Protein AF-A0A7C1JXU8-F1 (afdb_monomer_lite)

Foldseek 3Di:
DDDDPDDDDDDDPDDPLAPAQPVRVVVVDDDDPDDPVVVNVVVSVVRSVVNVVVVCVVPVD

Structure (mmCIF, N/CA/C/O backbone):
data_AF-A0A7C1JXU8-F1
#
_entry.id   AF-A0A7C1JXU8-F1
#
loop_
_atom_site.group_PDB
_atom_site.id
_atom_site.type_symbol
_atom_site.label_atom_id
_atom_site.label_alt_id
_atom_site.label_comp_id
_atom_site.label_asym_id
_atom_site.label_entity_id
_atom_site.label_seq_id
_atom_site.pdbx_PDB_ins_code
_atom_site.Cartn_x
_atom_site.Cartn_y
_atom_site.Cartn_z
_atom_site.occupancy
_atom_site.B_iso_or_equiv
_atom_site.auth_seq_id
_atom_site.auth_comp_id
_atom_site.auth_asym_id
_atom_site.auth_atom_id
_atom_site.pdbx_PDB_model_num
ATOM 1 N N . MET A 1 1 ? 35.741 -32.205 -16.808 1.00 53.81 1 MET A N 1
ATOM 2 C CA . MET A 1 1 ? 34.597 -32.231 -15.881 1.00 53.81 1 MET A CA 1
ATOM 3 C C . MET A 1 1 ? 34.891 -31.238 -14.780 1.00 53.81 1 MET A C 1
ATOM 5 O O . MET A 1 1 ? 35.777 -31.529 -13.999 1.00 53.81 1 MET A O 1
ATOM 9 N N . ASP A 1 2 ? 34.173 -30.122 -14.721 1.00 49.28 2 ASP A N 1
ATOM 10 C CA . ASP A 1 2 ? 34.021 -29.357 -13.482 1.00 49.28 2 ASP A CA 1
ATOM 11 C C . ASP A 1 2 ? 32.543 -29.001 -13.376 1.00 49.28 2 ASP A C 1
ATOM 13 O O . ASP A 1 2 ? 32.007 -28.233 -14.173 1.00 49.28 2 ASP A O 1
ATOM 17 N N . GLN A 1 3 ? 31.853 -29.693 -12.470 1.00 54.41 3 GLN A N 1
ATOM 18 C CA . GLN A 1 3 ? 30.447 -29.456 -12.181 1.00 54.41 3 GLN A CA 1
ATOM 19 C C . GLN A 1 3 ? 30.364 -28.204 -11.310 1.00 54.41 3 GLN A C 1
ATOM 21 O O . G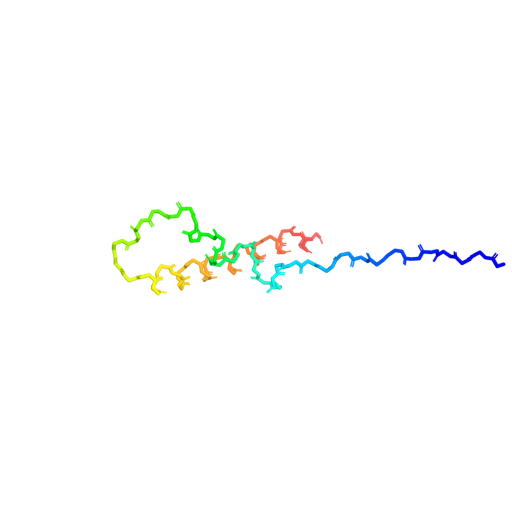LN A 1 3 ? 30.715 -28.237 -10.131 1.00 54.41 3 GLN A O 1
ATOM 26 N N . THR A 1 4 ? 29.915 -27.091 -11.882 1.00 56.81 4 THR A N 1
ATOM 27 C CA . THR A 1 4 ? 29.585 -25.887 -11.122 1.00 56.81 4 THR A CA 1
ATOM 28 C C . THR A 1 4 ? 28.397 -26.208 -10.215 1.00 56.81 4 THR A C 1
ATOM 30 O O . THR A 1 4 ? 27.258 -26.318 -10.667 1.00 56.81 4 THR A O 1
ATOM 33 N N . SER A 1 5 ? 28.682 -26.407 -8.927 1.00 60.88 5 SER A N 1
ATOM 34 C CA . SER A 1 5 ? 27.703 -26.539 -7.847 1.00 60.88 5 SER A CA 1
ATOM 35 C C . SER A 1 5 ? 26.783 -25.313 -7.840 1.00 60.88 5 SER A C 1
ATOM 37 O O . SER A 1 5 ? 27.118 -24.277 -7.267 1.00 60.88 5 SER A O 1
ATOM 39 N N . THR A 1 6 ? 25.630 -25.412 -8.501 1.00 62.09 6 THR A N 1
ATOM 40 C CA . THR A 1 6 ? 24.612 -24.358 -8.500 1.00 62.09 6 THR A CA 1
ATOM 41 C C . THR A 1 6 ? 23.883 -24.415 -7.162 1.00 62.09 6 THR A C 1
ATOM 43 O O . THR A 1 6 ? 23.056 -25.296 -6.936 1.00 62.09 6 THR A O 1
ATOM 46 N N . SER A 1 7 ? 24.229 -23.507 -6.249 1.00 74.56 7 SER A N 1
ATOM 47 C CA . SER A 1 7 ? 23.448 -23.286 -5.028 1.00 74.56 7 SER A CA 1
ATOM 48 C C . SER A 1 7 ? 22.049 -22.780 -5.418 1.00 74.56 7 SER A C 1
ATOM 50 O O . SER A 1 7 ? 21.963 -21.932 -6.312 1.00 74.56 7 SER A O 1
ATOM 52 N N . PRO A 1 8 ? 20.953 -23.273 -4.812 1.00 79.38 8 PRO A N 1
ATOM 53 C CA . PRO A 1 8 ? 19.610 -22.837 -5.176 1.00 79.38 8 PRO A CA 1
ATOM 54 C C . PRO A 1 8 ? 19.436 -21.342 -4.880 1.00 79.38 8 PRO A C 1
ATOM 56 O O . PRO A 1 8 ? 19.703 -20.881 -3.770 1.00 79.38 8 PRO A O 1
ATOM 59 N N . ILE A 1 9 ? 18.987 -20.584 -5.884 1.00 79.81 9 ILE A N 1
ATOM 60 C CA . ILE A 1 9 ? 18.659 -19.165 -5.721 1.00 79.81 9 ILE A CA 1
ATOM 61 C C . ILE A 1 9 ? 17.439 -19.075 -4.791 1.00 79.81 9 ILE A C 1
ATOM 63 O O . ILE A 1 9 ? 16.426 -19.728 -5.066 1.00 79.81 9 ILE A O 1
ATOM 67 N N . PRO A 1 10 ? 17.503 -18.290 -3.700 1.00 81.50 10 PRO A N 1
ATOM 68 C CA . PRO A 1 10 ? 16.363 -18.094 -2.818 1.00 81.50 10 PRO A CA 1
ATOM 69 C C . PRO A 1 10 ? 15.168 -17.556 -3.601 1.00 81.50 10 PRO A C 1
ATOM 71 O O . PRO A 1 10 ? 15.281 -16.567 -4.325 1.00 81.50 10 PRO A O 1
ATOM 74 N N . THR A 1 11 ? 14.015 -18.203 -3.453 1.00 79.75 11 THR A N 1
ATOM 75 C CA . THR A 1 11 ? 12.775 -17.688 -4.034 1.00 79.75 11 THR A CA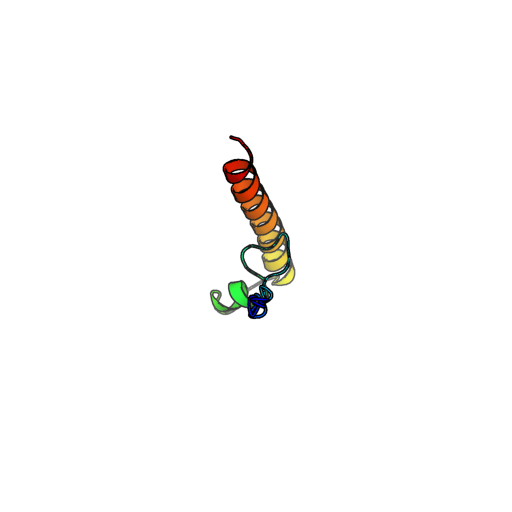 1
ATOM 76 C C . THR A 1 11 ? 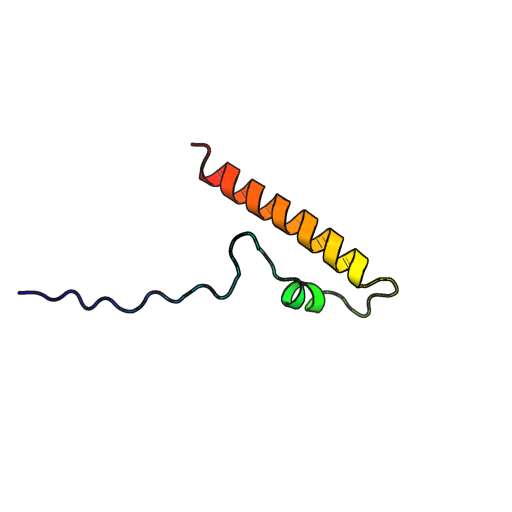12.340 -16.453 -3.243 1.00 79.75 11 THR A C 1
ATOM 78 O O . THR A 1 11 ? 12.225 -16.542 -2.017 1.00 79.75 11 THR A O 1
ATOM 81 N N . PRO A 1 12 ? 12.114 -15.300 -3.896 1.00 81.94 12 PRO A N 1
ATOM 82 C CA . PRO A 1 12 ? 11.626 -14.117 -3.205 1.00 81.94 12 PRO A CA 1
ATOM 83 C C . PRO A 1 12 ? 10.241 -14.387 -2.603 1.00 81.94 12 PRO A C 1
ATOM 85 O O . PRO A 1 12 ? 9.365 -14.955 -3.249 1.00 81.94 12 PRO A O 1
ATOM 88 N N . SER A 1 13 ? 10.052 -13.972 -1.349 1.00 87.06 13 SER A N 1
ATOM 89 C CA . SER A 1 13 ? 8.797 -14.168 -0.606 1.00 87.06 13 SER A CA 1
ATOM 90 C C . SER A 1 13 ? 7.702 -13.163 -0.991 1.00 87.06 13 SER A C 1
ATOM 92 O O . SER A 1 13 ? 6.565 -13.300 -0.539 1.00 87.06 13 SER A O 1
ATOM 94 N N . ILE A 1 14 ? 8.042 -12.133 -1.769 1.00 90.56 14 ILE A N 1
ATOM 95 C CA . ILE A 1 14 ? 7.121 -11.072 -2.176 1.00 90.56 14 ILE A CA 1
ATOM 96 C C . ILE A 1 14 ? 6.515 -11.461 -3.530 1.00 90.56 14 ILE A C 1
ATOM 98 O O . ILE A 1 14 ? 7.272 -11.792 -4.448 1.00 90.56 14 ILE A O 1
ATOM 102 N N . PRO A 1 15 ? 5.179 -11.439 -3.676 1.00 89.38 15 PRO A N 1
ATOM 103 C CA . PRO A 1 15 ? 4.535 -11.733 -4.947 1.00 89.38 15 PRO A CA 1
ATOM 104 C C . PRO A 1 15 ? 4.975 -10.769 -6.063 1.00 89.38 15 PRO A C 1
ATOM 106 O O . PRO A 1 15 ? 5.224 -9.592 -5.795 1.00 89.38 15 PRO A O 1
ATOM 109 N N . PRO A 1 16 ? 5.016 -11.219 -7.329 1.00 90.06 16 PRO A N 1
ATOM 110 C CA . PRO A 1 16 ? 5.203 -10.318 -8.462 1.00 90.06 16 PRO A CA 1
ATOM 111 C C . PRO A 1 16 ? 4.133 -9.218 -8.488 1.00 90.06 16 PRO A C 1
ATOM 113 O O . PRO A 1 16 ? 2.966 -9.484 -8.202 1.00 90.06 16 PRO A O 1
ATOM 116 N N . GLY A 1 17 ? 4.520 -7.996 -8.859 1.00 91.81 17 GLY A N 1
ATOM 117 C CA . GLY A 1 17 ? 3.601 -6.853 -8.923 1.00 91.81 17 GLY A CA 1
ATOM 118 C C . GLY A 1 17 ? 3.308 -6.175 -7.583 1.00 91.81 17 GLY A C 1
ATOM 119 O O . GLY A 1 17 ? 2.540 -5.219 -7.560 1.00 91.81 17 GLY A O 1
ATOM 120 N N . VAL A 1 18 ? 3.908 -6.654 -6.491 1.00 95.88 18 VAL A N 1
ATOM 121 C CA . VAL A 1 18 ? 3.765 -6.092 -5.145 1.00 95.88 18 VAL A CA 1
ATOM 122 C C . VAL A 1 18 ? 5.125 -5.590 -4.681 1.00 95.88 18 VAL A C 1
ATOM 124 O O . VAL A 1 18 ? 6.116 -6.318 -4.752 1.00 95.88 18 VAL A O 1
ATOM 127 N N . CYS A 1 19 ? 5.188 -4.357 -4.187 1.00 96.44 19 CYS A N 1
ATOM 128 C CA . CYS A 1 19 ? 6.374 -3.851 -3.504 1.00 96.44 19 CYS A CA 1
ATOM 129 C C . CYS A 1 19 ? 6.298 -4.174 -2.011 1.00 96.44 19 CYS A C 1
ATOM 131 O O . CYS A 1 19 ? 7.243 -4.739 -1.457 1.00 96.44 19 CYS A O 1
ATOM 133 N N . ILE A 1 20 ? 5.175 -3.857 -1.360 1.00 96.88 20 ILE A N 1
ATOM 134 C CA . ILE A 1 20 ? 4.967 -4.105 0.071 1.00 96.88 20 ILE A CA 1
ATOM 135 C C . ILE A 1 20 ? 3.574 -4.723 0.294 1.00 96.88 20 ILE A C 1
ATOM 137 O O . ILE A 1 20 ? 2.557 -4.029 0.177 1.00 96.88 20 ILE A O 1
ATOM 141 N N . PRO A 1 21 ? 3.500 -6.012 0.684 1.00 96.56 21 PRO A N 1
ATOM 142 C CA . PRO A 1 21 ? 2.232 -6.677 0.970 1.00 96.56 21 PRO A CA 1
ATOM 143 C C . PRO A 1 21 ? 1.428 -5.959 2.057 1.00 96.56 21 PRO A C 1
ATOM 145 O O . PRO A 1 21 ? 1.999 -5.444 3.023 1.00 96.56 21 PRO A O 1
ATOM 148 N N . TRP A 1 22 ? 0.095 -5.985 1.947 1.00 96.44 22 TRP A N 1
ATOM 149 C CA . TRP A 1 22 ? -0.788 -5.365 2.941 1.00 96.44 22 TRP A CA 1
ATOM 150 C C . TRP A 1 22 ? -0.494 -5.843 4.367 1.00 96.44 22 TRP A C 1
ATOM 152 O O . TRP A 1 22 ? -0.442 -5.022 5.276 1.00 96.44 22 TRP A O 1
ATOM 162 N N . ASP A 1 23 ? -0.232 -7.137 4.562 1.00 95.38 23 ASP A N 1
ATOM 163 C CA . ASP A 1 23 ? 0.054 -7.702 5.886 1.00 95.38 23 ASP A CA 1
ATOM 164 C C . ASP A 1 23 ? 1.318 -7.111 6.525 1.00 95.38 23 ASP A C 1
ATOM 166 O O . ASP A 1 23 ? 1.386 -6.978 7.747 1.00 95.38 23 ASP A O 1
ATOM 170 N N . GLU A 1 24 ? 2.303 -6.705 5.718 1.00 96.50 24 GLU A N 1
ATOM 171 C CA . GLU A 1 24 ? 3.482 -5.984 6.201 1.00 96.50 24 GLU A CA 1
ATOM 172 C C . GLU A 1 24 ? 3.154 -4.514 6.456 1.00 96.50 24 GLU A C 1
ATOM 174 O O . GLU A 1 24 ? 3.414 -4.006 7.548 1.00 96.50 24 GLU A O 1
ATOM 179 N N . LYS A 1 25 ? 2.496 -3.843 5.502 1.00 96.88 25 LYS A N 1
ATOM 180 C CA . LYS A 1 25 ? 2.136 -2.428 5.649 1.00 96.88 25 LYS A CA 1
ATOM 181 C C . LYS A 1 25 ? 1.225 -2.180 6.851 1.00 96.88 25 LYS A C 1
ATOM 183 O O . LYS A 1 25 ? 1.361 -1.179 7.556 1.00 96.88 25 LYS A O 1
ATOM 188 N N . ARG A 1 26 ? 0.302 -3.103 7.118 1.00 96.50 26 ARG A N 1
ATOM 189 C CA . ARG A 1 26 ? -0.680 -3.010 8.197 1.00 96.50 26 ARG A CA 1
ATOM 190 C C . ARG A 1 26 ? -0.033 -2.893 9.577 1.00 96.50 26 ARG A C 1
ATOM 192 O O . ARG A 1 26 ? -0.633 -2.285 10.466 1.00 96.50 26 ARG A O 1
ATOM 199 N N . LYS A 1 27 ? 1.180 -3.428 9.746 1.00 96.50 27 LYS A N 1
ATOM 200 C CA . LYS A 1 27 ? 1.954 -3.3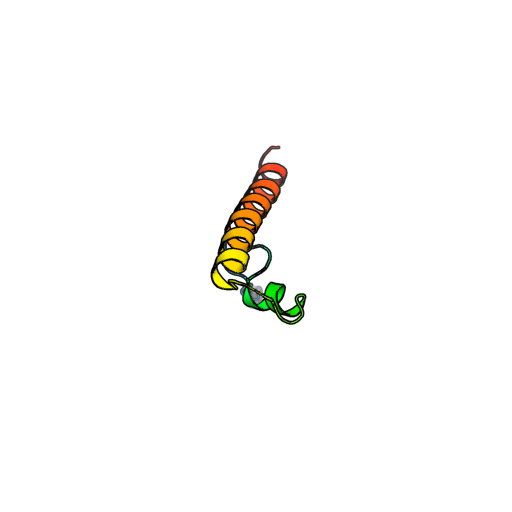62 10.996 1.00 96.50 27 LYS A CA 1
ATOM 201 C C . LYS A 1 27 ? 2.413 -1.942 11.333 1.00 96.50 27 LYS A C 1
ATOM 203 O O . LYS A 1 27 ? 2.642 -1.654 12.503 1.00 96.50 27 LYS A O 1
ATOM 208 N N . GLU A 1 28 ? 2.526 -1.056 10.342 1.00 96.88 28 GLU A N 1
ATOM 209 C CA . GLU A 1 28 ? 2.894 0.351 10.558 1.00 96.88 28 GLU A CA 1
ATOM 210 C C . GLU A 1 28 ? 1.733 1.184 11.111 1.00 96.88 28 GLU A C 1
ATOM 212 O O . GLU A 1 28 ? 1.943 2.213 11.756 1.00 96.88 28 GLU A O 1
ATOM 217 N N . PHE A 1 29 ? 0.494 0.753 10.869 1.00 94.75 29 PHE A N 1
ATOM 218 C CA . PHE A 1 29 ? -0.678 1.431 11.395 1.00 94.75 29 PHE A CA 1
ATOM 219 C C . PHE A 1 29 ? -0.980 0.951 12.814 1.00 94.75 29 PHE A C 1
ATOM 221 O O . PHE A 1 29 ? -0.991 -0.246 13.110 1.00 94.75 29 PHE A O 1
ATOM 228 N N . ALA A 1 30 ? -1.332 1.900 13.681 1.00 91.88 30 ALA A N 1
ATOM 229 C CA . ALA A 1 30 ? -2.024 1.597 14.926 1.00 91.88 30 ALA A CA 1
ATOM 230 C C . ALA A 1 30 ? -3.437 1.036 14.625 1.00 91.88 30 ALA A C 1
ATOM 232 O O . ALA A 1 30 ? -3.699 0.411 13.595 1.00 91.88 30 ALA A O 1
ATOM 233 N N . VAL A 1 31 ? -4.399 1.248 15.519 1.00 94.69 31 VAL A N 1
ATOM 234 C CA . VAL A 1 31 ? -5.791 0.876 15.235 1.00 94.69 31 VAL A CA 1
ATOM 235 C C . VAL A 1 31 ? -6.348 1.777 14.130 1.00 94.69 31 VAL A C 1
ATOM 237 O O . VAL A 1 31 ? -6.471 2.989 14.318 1.00 94.69 31 VAL A O 1
ATOM 240 N N . ILE A 1 32 ? -6.723 1.181 12.996 1.00 95.12 32 ILE A N 1
ATOM 241 C CA . ILE A 1 32 ? -7.450 1.872 11.929 1.00 95.12 32 ILE A CA 1
ATOM 242 C C . ILE A 1 32 ? -8.870 2.148 12.435 1.00 95.12 32 ILE A C 1
ATOM 244 O O . ILE A 1 32 ? -9.647 1.231 12.693 1.00 95.12 32 ILE A O 1
ATOM 248 N N . ARG A 1 33 ? -9.208 3.428 12.620 1.00 92.69 33 ARG A N 1
ATOM 249 C CA . ARG A 1 33 ? -10.559 3.865 12.995 1.00 92.69 33 ARG A CA 1
ATOM 250 C C . ARG A 1 33 ? -11.359 4.115 11.717 1.00 92.69 33 ARG A C 1
ATOM 252 O O . ARG A 1 33 ? -11.343 5.224 11.197 1.00 92.69 33 ARG A O 1
ATOM 259 N N . GLY A 1 34 ? -12.005 3.079 11.191 1.00 93.31 34 GLY A N 1
ATOM 260 C CA . GLY A 1 34 ? -12.781 3.160 9.953 1.00 93.31 34 GLY A CA 1
ATOM 261 C C . GLY A 1 34 ? -12.781 1.847 9.180 1.00 93.31 34 GLY A C 1
ATOM 262 O O . GLY A 1 34 ? -12.518 0.789 9.746 1.00 93.31 34 GLY A O 1
ATOM 263 N N . ASP A 1 35 ? -13.077 1.930 7.885 1.00 96.94 35 ASP A N 1
ATOM 264 C CA . ASP A 1 35 ? -13.108 0.767 7.001 1.00 96.94 35 ASP A CA 1
ATOM 265 C C . ASP A 1 35 ? -11.690 0.359 6.570 1.00 96.94 35 ASP A C 1
ATOM 267 O O . ASP A 1 35 ? -11.089 0.952 5.673 1.00 96.94 35 ASP A O 1
ATOM 271 N N . GLU A 1 36 ? -11.155 -0.675 7.217 1.00 97.31 36 GLU A N 1
ATOM 272 C CA . GLU A 1 36 ? -9.846 -1.250 6.898 1.00 97.31 36 GLU A CA 1
ATOM 273 C C . GLU A 1 36 ? -9.780 -1.827 5.477 1.00 97.31 36 GLU A C 1
ATOM 275 O O . GLU A 1 36 ? -8.726 -1.766 4.843 1.00 97.31 36 GLU A O 1
ATOM 280 N N . SER A 1 37 ? -10.898 -2.328 4.942 1.00 97.75 37 SER A N 1
ATOM 281 C CA . SER A 1 37 ? -10.932 -2.881 3.586 1.00 97.75 37 SER A CA 1
ATOM 282 C C . SER A 1 37 ? -10.717 -1.796 2.531 1.00 97.75 37 SER A C 1
ATOM 284 O O . SER A 1 37 ? -10.012 -2.018 1.545 1.00 97.75 37 SER A O 1
ATOM 286 N N . LEU A 1 38 ? -11.241 -0.590 2.776 1.00 97.81 38 LEU A N 1
ATOM 287 C CA . LEU A 1 38 ? -11.006 0.562 1.915 1.00 97.81 38 LEU A CA 1
ATOM 288 C C . LEU A 1 38 ? -9.539 0.997 1.960 1.00 97.81 38 LEU A C 1
ATOM 290 O O . LEU A 1 38 ? -8.946 1.221 0.908 1.00 97.81 38 LEU A O 1
ATOM 294 N N . VAL A 1 39 ? -8.942 1.088 3.154 1.00 97.94 39 VAL A N 1
ATOM 295 C CA . VAL A 1 39 ? -7.524 1.468 3.296 1.00 97.94 39 VAL A CA 1
ATOM 296 C C . VAL A 1 39 ? -6.629 0.461 2.582 1.00 97.94 39 VAL A C 1
ATOM 298 O O . VAL A 1 39 ? -5.754 0.864 1.817 1.00 97.94 39 VAL A O 1
ATOM 301 N N . ARG A 1 40 ? -6.891 -0.835 2.778 1.00 98.12 40 ARG A N 1
ATOM 302 C CA . ARG A 1 40 ? -6.191 -1.915 2.084 1.00 98.12 40 ARG A CA 1
ATOM 303 C C . ARG A 1 40 ? -6.271 -1.760 0.572 1.00 98.12 40 ARG A C 1
ATOM 305 O O . ARG A 1 40 ? -5.239 -1.778 -0.088 1.00 98.12 40 ARG A O 1
ATOM 312 N N . ARG A 1 41 ? -7.478 -1.577 0.034 1.00 98.44 41 ARG A N 1
ATOM 313 C CA . ARG A 1 41 ? -7.688 -1.455 -1.411 1.00 98.44 41 ARG A CA 1
ATOM 314 C C . ARG A 1 41 ? -6.910 -0.279 -1.995 1.00 98.44 41 ARG A C 1
ATOM 316 O O . ARG A 1 41 ? -6.207 -0.446 -2.981 1.00 98.44 41 ARG A O 1
ATOM 323 N N . ILE A 1 42 ? -6.997 0.893 -1.366 1.00 98.25 42 ILE A N 1
ATOM 324 C CA . ILE A 1 42 ? -6.277 2.085 -1.835 1.00 98.25 42 ILE A CA 1
ATOM 325 C C . ILE A 1 42 ? -4.759 1.900 -1.720 1.00 98.25 42 ILE A C 1
ATOM 327 O O . ILE A 1 42 ? -4.025 2.363 -2.594 1.00 98.25 42 ILE A O 1
ATOM 331 N N . TRP A 1 43 ? -4.281 1.217 -0.676 1.00 98.06 43 TRP A N 1
ATOM 332 C CA . TRP A 1 43 ? -2.872 0.850 -0.556 1.00 98.06 43 TRP A CA 1
ATOM 333 C C . TRP A 1 43 ? -2.420 -0.052 -1.704 1.00 98.06 43 TRP A C 1
ATOM 335 O O . TRP A 1 43 ? -1.467 0.294 -2.390 1.00 98.06 43 TRP A O 1
ATOM 345 N N . GLU A 1 44 ? -3.115 -1.166 -1.939 1.00 98.12 44 GLU A N 1
ATOM 346 C CA . GLU A 1 44 ? -2.777 -2.133 -2.991 1.00 98.12 44 GLU A CA 1
ATOM 347 C C . GLU A 1 44 ? -2.840 -1.490 -4.393 1.00 98.12 44 GLU A C 1
ATOM 349 O O . GLU A 1 44 ? -1.957 -1.725 -5.216 1.00 98.12 44 GLU A O 1
ATOM 354 N N . GLU A 1 45 ? -3.819 -0.612 -4.651 1.00 98.25 45 GLU A N 1
ATOM 355 C CA . GLU A 1 45 ? -3.907 0.171 -5.895 1.00 98.25 45 GLU A CA 1
ATOM 356 C C . GLU A 1 45 ? -2.697 1.115 -6.074 1.00 98.25 45 GLU A C 1
ATOM 358 O O . GLU A 1 45 ? -2.153 1.219 -7.175 1.00 98.25 45 GLU A O 1
ATOM 363 N N . ASN A 1 46 ? -2.235 1.783 -5.008 1.00 98.31 46 ASN A N 1
ATOM 364 C CA . ASN A 1 46 ? -1.050 2.653 -5.062 1.00 98.31 46 ASN A CA 1
ATOM 365 C C . ASN A 1 46 ? 0.259 1.860 -5.187 1.00 98.31 46 ASN A C 1
ATOM 367 O O . ASN A 1 46 ? 1.141 2.257 -5.945 1.00 98.31 46 ASN A O 1
ATOM 371 N N . ASP A 1 47 ? 0.391 0.753 -4.459 1.00 98.25 47 ASP A N 1
ATOM 372 C CA . ASP A 1 47 ? 1.567 -0.120 -4.488 1.00 98.25 47 ASP A CA 1
ATOM 373 C C . ASP A 1 47 ? 1.781 -0.706 -5.892 1.00 98.25 47 ASP A C 1
ATOM 375 O O . ASP A 1 47 ? 2.897 -0.680 -6.409 1.00 98.25 47 ASP A O 1
ATOM 379 N N . ALA A 1 48 ? 0.699 -1.096 -6.575 1.00 96.69 48 ALA A N 1
ATOM 380 C CA . ALA A 1 48 ? 0.754 -1.536 -7.968 1.00 96.69 48 ALA A CA 1
ATOM 381 C C . ALA A 1 48 ? 1.281 -0.438 -8.914 1.00 96.69 48 ALA A C 1
ATOM 383 O O . ALA A 1 48 ? 2.080 -0.715 -9.813 1.00 96.69 48 ALA A O 1
ATOM 384 N N . LEU A 1 49 ? 0.877 0.823 -8.711 1.00 97.38 49 LEU A N 1
ATOM 385 C CA . LEU A 1 49 ? 1.405 1.954 -9.485 1.00 97.38 49 LEU A CA 1
ATOM 386 C C . LEU A 1 49 ? 2.884 2.219 -9.174 1.00 97.38 49 LEU A C 1
ATOM 388 O O . LEU A 1 49 ? 3.655 2.510 -10.089 1.00 97.38 49 LEU A O 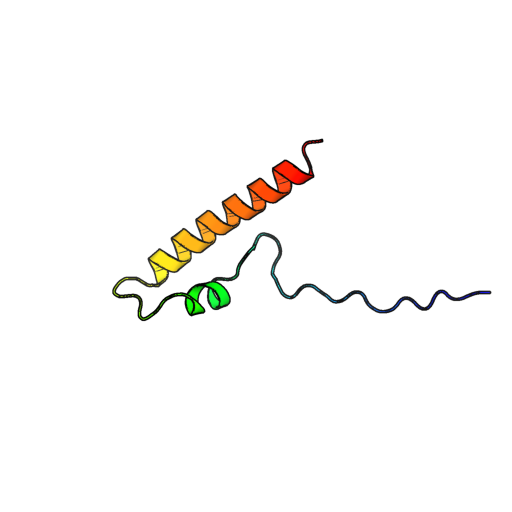1
ATOM 392 N N . ALA A 1 50 ? 3.296 2.087 -7.912 1.00 97.25 50 ALA A N 1
ATOM 393 C CA . ALA A 1 50 ? 4.694 2.215 -7.511 1.00 97.25 50 ALA A CA 1
ATOM 394 C C . ALA A 1 50 ? 5.568 1.121 -8.145 1.00 97.25 50 ALA A C 1
ATOM 396 O O . ALA A 1 50 ? 6.628 1.428 -8.693 1.00 97.25 50 ALA A O 1
ATOM 397 N N . TYR A 1 51 ? 5.095 -0.130 -8.149 1.00 95.81 51 TYR A N 1
ATOM 398 C CA . TYR A 1 51 ? 5.750 -1.240 -8.837 1.00 95.81 51 TYR A CA 1
ATOM 399 C C . TYR A 1 51 ? 5.943 -0.935 -10.326 1.00 95.81 51 TYR A C 1
ATOM 401 O O . TYR A 1 51 ? 7.053 -1.053 -10.850 1.00 95.81 51 TYR A O 1
ATOM 409 N N . MET A 1 52 ? 4.880 -0.478 -10.998 1.00 95.31 52 MET A N 1
ATOM 410 C CA . MET A 1 52 ? 4.942 -0.108 -12.414 1.00 95.31 52 MET A CA 1
ATOM 411 C C . MET A 1 52 ? 5.926 1.034 -12.664 1.00 95.31 52 MET A C 1
ATOM 413 O O . MET A 1 52 ? 6.695 0.964 -13.617 1.00 95.31 52 MET A O 1
ATOM 417 N N . TYR A 1 53 ? 5.952 2.056 -11.806 1.00 95.38 53 TYR A N 1
ATOM 418 C CA . TYR A 1 53 ? 6.912 3.155 -11.914 1.00 95.38 53 TYR A CA 1
ATOM 419 C C . TYR A 1 53 ? 8.361 2.664 -11.816 1.00 95.38 53 TYR A C 1
ATOM 421 O O . TYR A 1 53 ? 9.176 3.010 -12.670 1.00 95.38 53 TYR A O 1
ATOM 429 N N . ILE A 1 54 ? 8.675 1.827 -10.820 1.00 94.50 54 ILE A N 1
ATOM 430 C CA . ILE A 1 54 ? 10.016 1.246 -10.658 1.00 94.50 54 ILE A CA 1
ATOM 431 C C . ILE A 1 54 ? 10.405 0.479 -11.920 1.00 94.50 54 ILE A C 1
ATOM 433 O O . ILE A 1 54 ? 11.488 0.695 -12.457 1.00 94.50 54 ILE A O 1
ATOM 437 N N . TRP A 1 55 ? 9.514 -0.378 -12.420 1.00 91.75 55 TRP A N 1
ATOM 438 C CA . TRP A 1 55 ? 9.792 -1.167 -13.613 1.00 91.75 55 TRP A CA 1
ATOM 439 C C . TRP A 1 55 ? 9.990 -0.285 -14.853 1.00 91.75 55 TRP A C 1
ATOM 441 O O . TRP A 1 55 ? 10.961 -0.461 -15.578 1.00 91.75 55 TRP A O 1
ATOM 451 N N . GLN A 1 56 ? 9.151 0.734 -15.059 1.00 93.38 56 GLN A N 1
ATOM 452 C CA . GLN A 1 56 ? 9.307 1.667 -16.178 1.00 93.38 56 GLN A CA 1
ATOM 453 C C . GLN A 1 56 ? 10.628 2.443 -16.121 1.00 93.38 56 GLN A C 1
ATOM 455 O O . GLN A 1 56 ? 11.258 2.614 -17.160 1.00 93.38 56 GLN A O 1
ATOM 460 N N . VAL A 1 57 ? 11.085 2.867 -14.937 1.00 94.25 57 VAL A N 1
ATOM 461 C CA . VAL A 1 57 ? 12.393 3.531 -14.772 1.00 94.25 57 VAL A CA 1
ATOM 462 C C . VAL A 1 57 ? 13.561 2.579 -15.056 1.00 94.25 57 VAL A C 1
ATOM 464 O O . VAL A 1 57 ? 14.603 3.022 -15.531 1.00 94.25 57 VAL A O 1
ATOM 467 N N . LEU A 1 58 ? 13.398 1.286 -14.769 1.00 91.44 58 LEU A N 1
ATOM 468 C CA . LEU A 1 58 ? 14.428 0.263 -14.965 1.00 91.44 58 LEU A CA 1
ATOM 469 C C . LEU A 1 58 ? 14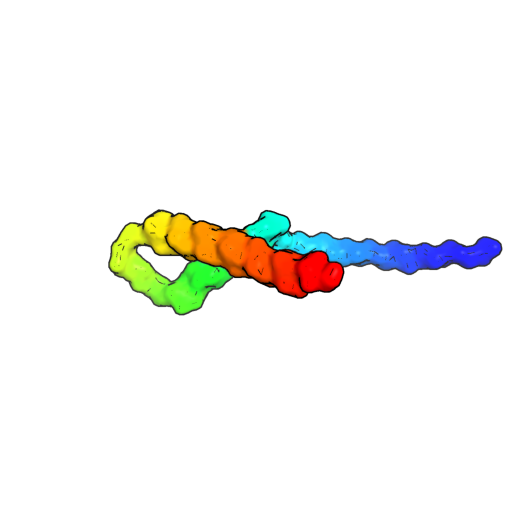.433 -0.378 -16.357 1.00 91.44 58 LEU A C 1
ATOM 471 O O . LEU A 1 58 ? 15.385 -1.076 -16.664 1.00 91.44 58 LEU A O 1
ATOM 475 N N . GLU A 1 59 ? 13.392 -0.220 -17.169 1.00 85.12 59 GLU A N 1
ATOM 476 C CA . GLU A 1 59 ? 13.328 -0.790 -18.529 1.00 85.12 59 GLU A CA 1
ATOM 477 C C . GLU A 1 59 ? 13.392 0.285 -19.616 1.00 85.12 59 GLU A C 1
ATOM 479 O O . GLU A 1 59 ? 13.735 -0.003 -20.761 1.00 85.12 59 GLU A O 1
ATOM 484 N N . SER A 1 60 ? 13.066 1.534 -19.276 1.00 67.62 60 SER A N 1
ATOM 485 C CA . SER A 1 60 ? 13.211 2.665 -20.193 1.00 67.62 60 SER A CA 1
ATOM 486 C C . SER A 1 60 ? 14.668 3.130 -20.207 1.00 67.62 60 SER A C 1
ATOM 488 O O . SER A 1 60 ? 15.004 4.150 -19.600 1.00 67.62 60 SER A O 1
ATOM 490 N N . PHE A 1 61 ? 15.533 2.375 -20.886 1.00 59.22 61 PHE A N 1
ATOM 491 C CA . PHE A 1 61 ? 16.861 2.827 -21.311 1.00 59.22 61 PHE A CA 1
ATOM 492 C C . PHE A 1 61 ? 16.932 2.905 -22.836 1.00 59.22 61 PHE A C 1
ATOM 494 O O . PHE A 1 61 ? 16.549 1.914 -23.498 1.00 59.22 61 PHE A O 1
#

Secondary structure (DSSP, 8-state):
------PPPPPPSSPTT-SS-HHHHGGG-S---S-HHHHHHHHHHHHHHHHHHHHHHHH--

Sequence (61 aa):
MDQTSTSPIPTPSIPPGVCIPWDEKRKEFAVIRGDESLVRRIWEENDALAYMYIWQVLESF

pLDDT: mean 88.77, std 13.26, range [49.28, 98.44]

Radius of gyration: 17.75 Å; chains: 1; bounding box: 48×36×36 Å